Protein AF-A0A4U8UGN8-F1 (afdb_monomer)

Nearest PDB structures (foldseek):
  8qzv-assembly1_A  TM=4.961E-01  e=5.888E-02  Trichomonas vaginalis
  5hy6-assembly1_A  TM=5.158E-01  e=4.643E-01  Spodoptera frugiperda
  1oie-assembly1_A  TM=7.638E-01  e=8.726E-01  Escherichia coli
  8e1i-assembly2_B  TM=2.018E-01  e=2.063E+00  Schizosaccharomyces pombe/Puccinia graminis mixed DNA library

InterPro domains:
  IPR025833 GDYXXLXY protein [PF14345] (26-137)

Radius of gyration: 17.47 Å; Cα contacts (8 Å, |Δi|>4): 266; chains: 1; bounding box: 47×36×49 Å

Organism: NCBI:txid135569

Foldseek 3Di:
DDDDDDDDDDDDDDDDDPFKDKAKEKFQDFDPVCPPPDQWTFTDLQAFDDPPDDPVLLQQWKWFWWDDDDVRYIHGDDIGSDDDPPTQTATDRADPPDHTHGDPPQARIDGHGNVVNVVVNVLSVPSQKIKIWMWMAGPNHIHTDDIDIDHDD

pLDDT: mean 72.24, std 20.12, range [19.66, 90.56]

Mean predicted aligned error: 10.88 Å

Sequence (153 aa):
MCVAVCLNWYDVCLGLCPNSLWCSFYTKGYDPRDLLTGDFVRLDYRVKSPQNFRLGDFQKGVFVCLKEVESDLFIFEEVLPKLPKNRLCIKTKPPLYYRDFIPLVEIERYFAPPKEAQTIQDLLANPNNQAIVTLKIFQEKARIVDLKVMKYK

Structure (mmCIF, N/CA/C/O backbone):
data_AF-A0A4U8UGN8-F1
#
_entry.id   AF-A0A4U8UGN8-F1
#
loop_
_atom_site.group_PDB
_atom_site.id
_atom_site.type_symbol
_atom_site.label_atom_id
_atom_site.label_alt_id
_atom_site.label_comp_id
_atom_site.label_asym_id
_atom_site.label_entity_id
_atom_site.label_seq_id
_atom_site.pdbx_PDB_ins_code
_atom_site.Cartn_x
_atom_site.Cartn_y
_atom_site.Cartn_z
_atom_site.occupancy
_atom_site.B_iso_or_equiv
_atom_site.auth_seq_id
_atom_site.auth_comp_id
_atom_site.auth_asym_id
_atom_site.auth_atom_id
_atom_site.pdbx_PDB_model_num
ATOM 1 N N . MET A 1 1 ? -26.334 -2.020 -28.825 1.00 26.27 1 MET A N 1
ATOM 2 C CA . MET A 1 1 ? -26.734 -3.429 -29.016 1.00 26.27 1 MET A CA 1
ATOM 3 C C . MET A 1 1 ? -25.466 -4.254 -28.837 1.00 26.27 1 MET A C 1
ATOM 5 O O . MET A 1 1 ? -24.627 -4.246 -29.725 1.00 26.27 1 MET A O 1
ATOM 9 N N . CYS A 1 2 ? -25.233 -4.797 -27.640 1.00 21.95 2 CYS A N 1
ATOM 10 C CA . CYS A 1 2 ? -24.035 -5.591 -27.352 1.00 21.95 2 CYS A CA 1
ATOM 11 C C . CYS A 1 2 ? -24.345 -7.059 -27.626 1.00 21.95 2 CYS A C 1
ATOM 13 O O . CYS A 1 2 ? -25.263 -7.612 -27.027 1.00 21.95 2 CYS A O 1
ATOM 15 N N . VAL A 1 3 ? -23.578 -7.662 -28.528 1.00 19.66 3 VAL A N 1
ATOM 16 C CA . VAL A 1 3 ? -23.547 -9.107 -28.741 1.00 19.66 3 VAL A CA 1
ATOM 17 C C . VAL A 1 3 ? -22.303 -9.611 -28.018 1.00 19.66 3 VAL A C 1
ATOM 19 O O . VAL A 1 3 ? -21.189 -9.229 -28.370 1.00 19.66 3 VAL A O 1
ATOM 22 N N . ALA A 1 4 ? -22.504 -10.406 -26.970 1.00 23.05 4 ALA A N 1
ATOM 23 C CA . ALA A 1 4 ? -21.440 -11.110 -26.272 1.00 23.05 4 ALA A CA 1
ATOM 24 C C . ALA A 1 4 ? -21.263 -12.489 -26.917 1.00 23.05 4 ALA A C 1
ATOM 26 O O . ALA A 1 4 ? -22.220 -13.255 -27.021 1.00 23.05 4 ALA A O 1
ATOM 27 N N . VAL A 1 5 ? -20.041 -12.798 -27.344 1.00 20.86 5 VAL A N 1
ATOM 28 C CA . VAL A 1 5 ? -19.605 -14.165 -27.640 1.00 20.86 5 VAL A CA 1
ATOM 29 C C . VAL A 1 5 ? -18.587 -14.520 -26.565 1.00 20.86 5 VAL A C 1
ATOM 31 O O . VAL A 1 5 ? -17.475 -13.995 -26.561 1.00 20.86 5 VAL A O 1
ATOM 34 N N . CYS A 1 6 ? -19.003 -15.363 -25.622 1.00 24.84 6 CYS A N 1
ATOM 35 C CA . CYS A 1 6 ? -18.143 -15.913 -24.582 1.00 24.84 6 CYS A CA 1
ATOM 36 C C . CYS A 1 6 ? -17.408 -17.142 -25.120 1.00 24.84 6 CYS A C 1
ATOM 38 O O . CYS A 1 6 ? -18.045 -18.084 -25.591 1.00 24.84 6 CYS A O 1
ATOM 40 N N . LEU A 1 7 ? -16.081 -17.161 -24.987 1.00 23.47 7 LEU A N 1
ATOM 41 C CA . LEU A 1 7 ? -15.272 -18.374 -25.074 1.00 23.47 7 LEU A CA 1
ATOM 42 C C . LEU A 1 7 ? -14.266 -18.386 -23.912 1.00 23.47 7 LEU A C 1
ATOM 44 O O . LEU A 1 7 ? -13.250 -17.705 -23.941 1.00 23.47 7 LEU A O 1
ATOM 48 N N . ASN A 1 8 ? -14.611 -19.221 -22.930 1.00 24.30 8 ASN A N 1
ATOM 49 C CA . ASN A 1 8 ? -13.808 -19.837 -21.872 1.00 24.30 8 ASN A CA 1
ATOM 50 C C . ASN A 1 8 ? -13.249 -19.016 -20.689 1.00 24.30 8 ASN A C 1
ATOM 52 O O . ASN A 1 8 ? -12.271 -18.285 -20.793 1.00 24.30 8 ASN A O 1
ATOM 56 N N . TRP A 1 9 ? -13.828 -19.387 -19.532 1.00 28.31 9 TRP A N 1
ATOM 57 C CA . TRP A 1 9 ? -13.228 -19.626 -18.209 1.00 28.31 9 TRP A CA 1
ATOM 58 C C . TRP A 1 9 ? -12.748 -18.407 -17.414 1.00 28.31 9 TRP A C 1
ATOM 60 O O . TRP A 1 9 ? -11.556 -18.162 -17.281 1.00 28.31 9 TRP A O 1
ATOM 70 N N . TYR A 1 10 ? -13.701 -17.672 -16.834 1.00 26.06 10 TYR A N 1
ATOM 71 C CA . TYR A 1 10 ? -14.077 -17.733 -15.407 1.00 26.06 10 TYR A CA 1
ATOM 72 C C . TYR A 1 10 ? -15.085 -16.598 -15.150 1.00 26.06 10 TYR A C 1
ATOM 74 O O . TYR A 1 10 ? -14.710 -15.452 -14.922 1.00 26.06 10 TYR A O 1
ATOM 82 N N . ASP A 1 11 ? -16.377 -16.919 -15.229 1.00 27.61 11 ASP A N 1
ATOM 83 C CA . ASP A 1 11 ? -17.462 -16.014 -14.842 1.00 27.61 11 ASP A CA 1
ATOM 84 C C . ASP A 1 11 ? -17.754 -16.171 -13.343 1.00 27.61 11 ASP A C 1
ATOM 86 O O . ASP A 1 11 ? -18.362 -17.155 -12.923 1.00 27.61 11 ASP A O 1
ATOM 90 N N . VAL A 1 12 ? -17.389 -15.162 -12.550 1.00 27.17 12 VAL A N 1
ATOM 91 C CA . VAL A 1 12 ? -18.261 -14.654 -11.483 1.00 27.17 12 VAL A CA 1
ATOM 92 C C . VAL A 1 12 ? -18.340 -13.142 -11.661 1.00 27.17 12 VAL A C 1
ATOM 94 O O . VAL A 1 12 ? -17.376 -12.402 -11.483 1.00 27.17 12 VAL A O 1
ATOM 97 N N . CYS A 1 13 ? -19.518 -12.703 -12.086 1.00 28.36 13 CYS A N 1
ATOM 98 C CA . CYS A 1 13 ? -19.874 -11.321 -12.345 1.00 28.36 13 CYS A CA 1
ATOM 99 C C . CYS A 1 13 ? -19.937 -10.484 -11.058 1.00 28.36 13 CYS A C 1
ATOM 101 O O . CYS A 1 13 ? -20.760 -10.763 -10.192 1.00 28.36 13 CYS A O 1
ATOM 103 N N . LEU A 1 14 ? -19.234 -9.351 -11.033 1.00 27.02 14 LEU A N 1
ATOM 104 C CA . LEU A 1 14 ? -19.784 -8.083 -10.541 1.00 27.02 14 LEU A CA 1
ATOM 105 C C . LEU A 1 14 ? -19.388 -6.999 -11.547 1.00 27.02 14 LEU A C 1
ATOM 107 O O . LEU A 1 14 ? -18.232 -6.597 -11.648 1.00 27.02 14 LEU A O 1
ATOM 111 N N . GLY A 1 15 ? -20.355 -6.586 -12.366 1.00 30.66 15 GLY A N 1
ATOM 112 C CA . GLY A 1 15 ? -20.138 -5.652 -13.463 1.00 30.66 15 GLY A CA 1
ATOM 113 C C . GLY A 1 15 ? -19.659 -4.287 -12.982 1.00 30.66 15 GLY A C 1
ATOM 114 O O . GLY A 1 15 ? -20.460 -3.501 -12.500 1.00 30.66 15 GLY A O 1
ATOM 115 N N . LEU A 1 16 ? -18.378 -3.981 -13.183 1.00 30.09 16 LEU A N 1
ATOM 116 C CA . LEU A 1 16 ? -17.802 -2.640 -13.099 1.00 30.09 16 LEU A CA 1
ATOM 117 C C . LEU A 1 16 ? -16.563 -2.608 -14.002 1.00 30.09 16 LEU A C 1
ATOM 119 O O . LEU A 1 16 ? -15.575 -3.244 -13.680 1.00 30.09 16 LEU A O 1
ATOM 123 N N . CYS A 1 17 ? -16.649 -1.887 -15.125 1.00 27.80 17 CYS A N 1
ATOM 124 C CA . CYS A 1 17 ? -15.569 -1.459 -16.031 1.00 27.80 17 CYS A CA 1
ATOM 125 C C . CYS A 1 17 ? -14.349 -2.411 -16.192 1.00 27.80 17 CYS A C 1
ATOM 127 O O . CYS A 1 17 ? -13.541 -2.500 -15.269 1.00 27.80 17 CYS A O 1
ATOM 129 N N . PRO A 1 18 ? -14.080 -2.973 -17.392 1.00 35.53 18 PRO A N 1
ATOM 130 C CA . PRO A 1 18 ? -13.092 -4.049 -17.630 1.00 35.53 18 PRO A CA 1
ATOM 131 C C . PRO A 1 18 ? -11.608 -3.722 -17.347 1.00 35.53 18 PRO A C 1
ATOM 133 O O . PRO A 1 18 ? -10.734 -4.515 -17.668 1.00 35.53 18 PRO A O 1
ATOM 136 N N . ASN A 1 19 ? -11.303 -2.575 -16.740 1.00 45.25 19 ASN A N 1
ATOM 137 C CA . ASN A 1 19 ? -9.947 -2.093 -16.491 1.00 45.25 19 ASN A CA 1
ATOM 138 C C . ASN A 1 19 ? -9.681 -1.718 -15.020 1.00 45.25 19 ASN A C 1
ATOM 140 O O . ASN A 1 19 ? -8.601 -1.203 -14.732 1.00 45.25 19 ASN A O 1
ATOM 144 N N . SER A 1 20 ? -10.639 -1.902 -14.098 1.00 45.28 20 SER A N 1
ATOM 145 C CA . SER A 1 20 ? -10.428 -1.623 -12.669 1.00 45.28 20 SER A CA 1
ATOM 146 C C . SER A 1 20 ? -10.605 -2.865 -11.807 1.00 45.28 20 SER A C 1
ATOM 148 O O . SER A 1 20 ? -11.713 -3.389 -11.736 1.00 45.28 20 SER A O 1
ATOM 150 N N . LEU A 1 21 ? -9.536 -3.279 -11.125 1.00 63.72 21 LEU A N 1
ATOM 151 C CA . LEU A 1 21 ? -9.547 -4.412 -10.199 1.00 63.72 21 LEU A CA 1
ATOM 152 C C . LEU A 1 21 ? -9.556 -3.917 -8.750 1.00 63.72 21 LEU A C 1
ATOM 154 O O . LEU A 1 21 ? -8.937 -2.894 -8.436 1.00 63.72 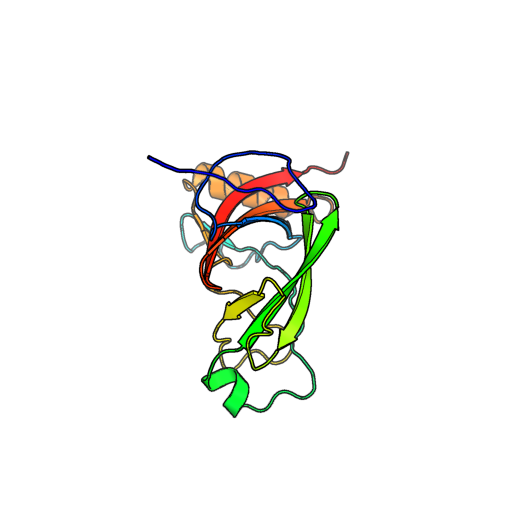21 LEU A O 1
ATOM 158 N N . TRP A 1 22 ? -10.275 -4.631 -7.888 1.00 68.81 22 TRP A N 1
ATOM 159 C CA . TRP A 1 22 ? -10.303 -4.399 -6.447 1.00 68.81 22 TRP A CA 1
ATOM 160 C C . TRP A 1 22 ? -9.371 -5.418 -5.797 1.00 68.81 22 TRP A C 1
ATOM 162 O O . TRP A 1 22 ? -9.469 -6.603 -6.088 1.00 68.81 22 TRP A O 1
ATOM 172 N N . CYS A 1 23 ? -8.439 -4.961 -4.968 1.00 69.50 23 CYS A N 1
ATOM 173 C CA . CYS A 1 23 ? -7.415 -5.813 -4.372 1.00 69.50 23 CYS A CA 1
ATOM 174 C C . CYS A 1 23 ? -7.293 -5.506 -2.881 1.00 69.50 23 CYS A C 1
ATOM 176 O O . CYS A 1 23 ? -7.075 -4.350 -2.516 1.00 69.50 23 CYS A O 1
ATOM 178 N N . SER A 1 24 ? -7.388 -6.516 -2.023 1.00 69.38 24 SER A N 1
ATOM 179 C CA . SER A 1 24 ? -7.203 -6.386 -0.578 1.00 69.38 24 SER A CA 1
ATOM 180 C C . SER A 1 24 ? -5.776 -6.746 -0.151 1.00 69.38 24 SER A C 1
ATOM 182 O O . SER A 1 24 ? -5.187 -7.692 -0.668 1.00 69.38 24 SER A O 1
ATOM 184 N N . PHE A 1 25 ? -5.215 -6.006 0.808 1.00 60.88 25 PHE A N 1
ATOM 185 C CA . PHE A 1 25 ? -3.834 -6.154 1.283 1.00 60.88 25 PHE A CA 1
ATOM 186 C C . PHE A 1 25 ? -3.740 -6.103 2.799 1.00 60.88 25 PHE A C 1
ATOM 188 O O . PHE A 1 25 ? -4.383 -5.263 3.424 1.00 60.88 25 PHE A O 1
ATOM 195 N N . TYR A 1 26 ? -2.848 -6.904 3.383 1.00 64.75 26 TYR A N 1
ATOM 196 C CA . TYR A 1 26 ? -2.470 -6.737 4.784 1.00 64.75 26 TYR A CA 1
ATOM 197 C C . TYR A 1 26 ? -1.419 -5.638 4.953 1.00 64.75 26 TYR A C 1
ATOM 199 O O . TYR A 1 26 ? -0.360 -5.672 4.326 1.00 64.75 26 TYR A O 1
ATOM 207 N N . THR A 1 27 ? -1.669 -4.713 5.876 1.00 57.16 27 THR A N 1
ATOM 208 C CA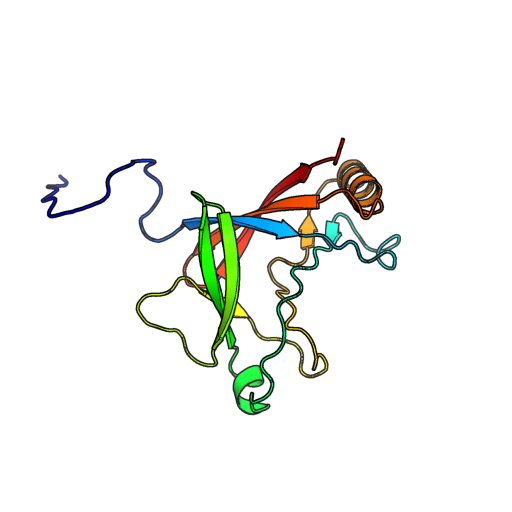 . THR A 1 27 ? -0.659 -3.790 6.405 1.00 57.16 27 THR A CA 1
ATOM 209 C C . THR A 1 27 ? -0.555 -3.938 7.922 1.00 57.16 27 THR A C 1
ATOM 211 O O . THR A 1 27 ? -1.543 -4.182 8.619 1.00 57.16 27 THR A O 1
ATOM 214 N N . LYS A 1 28 ? 0.681 -3.860 8.423 1.00 49.28 28 LYS A N 1
ATOM 215 C CA . LYS A 1 28 ? 1.040 -4.092 9.834 1.00 49.28 28 LYS A CA 1
ATOM 216 C C . LYS A 1 28 ? 1.661 -2.864 10.503 1.00 49.28 28 LYS A C 1
ATOM 218 O O . LYS A 1 28 ? 2.199 -2.992 11.597 1.00 49.28 28 LYS A O 1
ATOM 223 N N . GLY A 1 29 ? 1.710 -1.721 9.821 1.00 51.84 29 GLY A N 1
ATOM 224 C CA . GLY A 1 29 ? 2.561 -0.611 10.235 1.00 51.84 29 GLY A CA 1
ATOM 225 C C . GLY A 1 29 ? 1.832 0.718 10.319 1.00 51.84 29 GLY A C 1
ATOM 226 O O . GLY A 1 29 ? 1.157 1.122 9.376 1.00 51.84 29 GLY A O 1
ATOM 227 N N . TYR A 1 30 ? 2.056 1.372 11.453 1.00 55.66 30 TYR A N 1
ATOM 228 C CA . TYR A 1 30 ? 1.759 2.760 11.781 1.00 55.66 30 TYR A CA 1
ATOM 229 C C . TYR A 1 30 ? 3.106 3.460 12.068 1.00 55.66 30 TYR A C 1
ATOM 231 O O . TYR A 1 30 ? 3.935 2.886 12.778 1.00 55.66 30 TYR A O 1
ATOM 239 N N . ASP A 1 31 ? 3.361 4.654 11.506 1.00 52.53 31 ASP A N 1
ATOM 240 C CA . ASP A 1 31 ? 4.524 5.490 11.879 1.00 52.53 31 ASP A CA 1
ATOM 241 C C . ASP A 1 31 ? 4.098 6.484 12.981 1.00 52.53 31 ASP A C 1
ATOM 243 O O . ASP A 1 31 ? 3.354 7.424 12.693 1.00 52.53 31 ASP A O 1
ATOM 247 N N . PRO A 1 32 ? 4.558 6.323 14.238 1.00 48.59 32 PRO A N 1
ATOM 248 C CA . PRO A 1 32 ? 4.130 7.140 15.378 1.00 48.59 32 PRO A CA 1
ATOM 249 C C . PRO A 1 32 ? 4.604 8.599 15.335 1.00 48.59 32 PRO A C 1
ATOM 251 O O . PRO A 1 32 ? 4.227 9.388 16.199 1.00 48.59 32 PRO A O 1
ATOM 254 N N . ARG A 1 33 ? 5.436 8.983 14.358 1.00 51.34 33 ARG A N 1
ATOM 255 C CA . ARG A 1 33 ? 5.934 10.362 14.212 1.00 51.34 33 ARG A CA 1
ATOM 256 C C . ARG A 1 33 ? 4.937 11.310 13.537 1.00 51.34 33 ARG A C 1
ATOM 258 O O . ARG A 1 33 ? 5.207 12.505 13.498 1.00 51.34 33 ARG A O 1
ATOM 265 N N . ASP A 1 34 ? 3.807 10.803 13.041 1.00 51.84 34 ASP A N 1
ATOM 266 C CA . ASP A 1 34 ? 2.796 11.581 12.301 1.00 51.84 34 ASP A CA 1
ATOM 267 C C . ASP A 1 34 ? 1.674 12.177 13.183 1.00 51.84 34 ASP A C 1
ATOM 269 O O . ASP A 1 34 ? 0.743 12.788 12.663 1.00 51.84 34 ASP A O 1
ATOM 273 N N . LEU A 1 35 ? 1.772 12.075 14.520 1.00 48.19 35 LEU A N 1
ATOM 274 C CA . LEU A 1 35 ? 0.772 12.575 15.491 1.00 48.19 35 LEU A CA 1
ATOM 275 C C . LEU A 1 35 ? 0.440 14.080 15.377 1.00 48.19 35 LEU A C 1
ATOM 277 O O . LEU A 1 35 ? -0.507 14.547 16.004 1.00 48.19 35 LEU A O 1
ATOM 281 N N . LEU A 1 36 ? 1.215 14.856 14.613 1.00 50.66 36 LEU A N 1
ATOM 282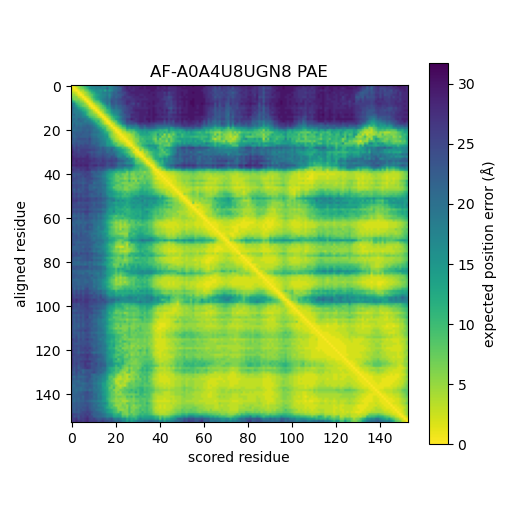 C CA . LEU A 1 36 ? 1.056 16.308 14.469 1.00 50.66 36 LEU A CA 1
ATOM 283 C C . LEU A 1 36 ? 0.691 16.753 13.042 1.00 50.66 36 LEU A C 1
ATOM 285 O O . LEU A 1 36 ? 0.562 17.954 12.805 1.00 50.66 36 LEU A O 1
ATOM 289 N N . THR A 1 37 ? 0.519 15.830 12.089 1.00 50.91 37 THR A N 1
ATOM 290 C CA . THR A 1 37 ? 0.434 16.176 10.662 1.00 50.91 37 THR A CA 1
ATOM 291 C C . THR A 1 37 ? -0.657 15.415 9.905 1.00 50.91 37 THR A C 1
ATOM 293 O O . THR A 1 37 ? -0.372 14.657 8.990 1.00 50.91 37 THR A O 1
ATOM 296 N N . GLY A 1 38 ? -1.926 15.730 10.189 1.00 57.84 38 GLY A N 1
ATOM 297 C CA . GLY A 1 38 ? -3.004 15.678 9.187 1.00 57.84 38 GLY A CA 1
ATOM 298 C C . GLY A 1 38 ? -4.115 14.637 9.371 1.00 57.84 38 GLY A C 1
ATOM 299 O O . GLY A 1 38 ? -4.046 13.739 10.201 1.00 57.84 38 GLY A O 1
ATOM 300 N N . ASP A 1 39 ? -5.154 14.777 8.543 1.00 73.12 39 ASP A N 1
ATOM 301 C CA . ASP A 1 39 ? -6.370 13.947 8.512 1.00 73.12 39 ASP A CA 1
ATOM 302 C C . ASP A 1 39 ? -6.141 12.611 7.767 1.00 73.12 39 ASP A C 1
ATOM 304 O O . ASP A 1 39 ? -6.875 12.253 6.837 1.00 73.12 39 ASP A O 1
ATOM 308 N N . PHE A 1 40 ? -5.057 11.894 8.092 1.00 78.19 40 PHE A N 1
ATOM 309 C CA . PHE A 1 40 ? -4.732 10.626 7.438 1.00 78.19 40 PHE A CA 1
ATOM 310 C C . PHE A 1 40 ? -4.000 9.616 8.330 1.00 78.19 40 PHE A C 1
ATOM 312 O O . PHE A 1 40 ? -3.330 9.943 9.305 1.00 78.19 40 PHE A O 1
ATOM 319 N N . VAL A 1 41 ? -4.101 8.347 7.941 1.00 80.56 41 VAL A N 1
ATOM 320 C CA . VAL A 1 41 ? -3.352 7.222 8.504 1.00 80.56 41 VAL A CA 1
ATOM 321 C C . VAL A 1 41 ? -2.268 6.824 7.513 1.00 80.56 41 VAL A C 1
ATOM 323 O O . VAL A 1 41 ? -2.566 6.540 6.348 1.00 80.56 41 VAL A O 1
ATOM 326 N N . ARG A 1 42 ? -1.010 6.811 7.962 1.00 81.69 42 ARG A N 1
ATOM 327 C CA . ARG A 1 42 ? 0.110 6.356 7.139 1.00 81.69 42 ARG A CA 1
ATOM 328 C C . ARG A 1 42 ? 0.245 4.836 7.200 1.00 81.69 42 ARG A C 1
ATOM 330 O O . ARG A 1 42 ? 0.371 4.278 8.285 1.00 81.69 42 ARG A O 1
ATOM 337 N N . LEU A 1 43 ? 0.240 4.188 6.040 1.00 82.88 43 LEU A N 1
ATOM 338 C CA . LEU A 1 43 ? 0.279 2.737 5.877 1.00 82.88 43 LEU A CA 1
ATOM 339 C C . LEU A 1 43 ? 1.649 2.287 5.373 1.00 82.88 43 L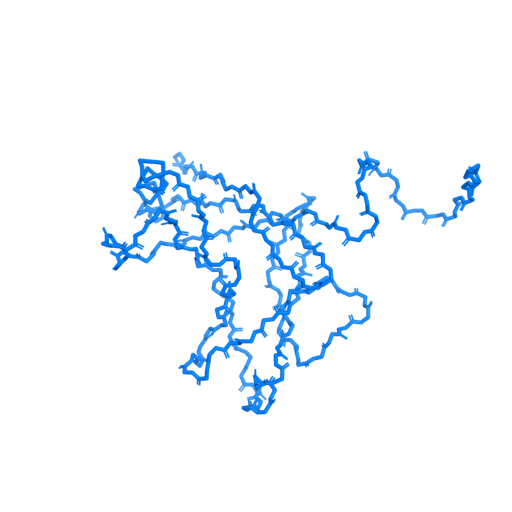EU A C 1
ATOM 341 O O . LEU A 1 43 ? 2.182 2.841 4.409 1.00 82.88 43 LEU A O 1
ATOM 345 N N . ASP A 1 44 ? 2.191 1.244 5.998 1.00 78.94 44 ASP A N 1
ATOM 346 C CA . ASP A 1 44 ? 3.436 0.604 5.575 1.00 78.94 44 ASP A CA 1
ATOM 347 C C . ASP A 1 44 ? 3.162 -0.776 4.959 1.00 78.94 44 ASP A C 1
ATOM 349 O O . ASP A 1 44 ? 2.671 -1.700 5.616 1.00 78.94 44 ASP A O 1
ATOM 353 N N . TYR A 1 45 ? 3.499 -0.916 3.678 1.00 80.38 45 TYR A N 1
ATOM 354 C CA . TYR A 1 45 ? 3.343 -2.151 2.905 1.00 80.38 45 TYR A CA 1
ATOM 355 C C . TYR A 1 45 ? 4.619 -3.003 2.856 1.00 80.38 45 TYR A C 1
ATOM 357 O O . TYR A 1 45 ? 4.594 -4.103 2.306 1.00 80.38 45 TYR A O 1
ATOM 365 N N . ARG A 1 46 ? 5.741 -2.514 3.409 1.00 77.88 46 ARG A N 1
ATOM 366 C CA . ARG A 1 46 ? 7.036 -3.217 3.494 1.00 77.88 46 ARG A CA 1
ATOM 367 C C . ARG A 1 46 ? 7.542 -3.810 2.174 1.00 77.88 46 ARG A C 1
ATOM 369 O O . ARG A 1 46 ? 8.190 -4.859 2.163 1.00 77.88 46 ARG A O 1
ATOM 376 N N . VAL A 1 47 ? 7.278 -3.133 1.055 1.00 84.94 47 VAL A N 1
ATOM 377 C CA . VAL A 1 47 ? 7.777 -3.553 -0.261 1.00 84.94 47 VAL A CA 1
ATOM 378 C C . VAL A 1 47 ? 9.294 -3.426 -0.278 1.00 84.94 47 VAL A C 1
ATOM 380 O O . VAL A 1 47 ? 9.835 -2.322 -0.193 1.00 84.94 47 VAL A O 1
ATOM 383 N N . LYS A 1 48 ? 9.986 -4.561 -0.381 1.00 83.62 48 LYS A N 1
ATOM 384 C CA . LYS A 1 48 ? 11.450 -4.600 -0.384 1.00 83.62 48 LYS A CA 1
ATOM 385 C C . LYS A 1 48 ? 12.005 -4.023 -1.677 1.00 83.62 48 LYS A C 1
ATOM 387 O O . LYS A 1 48 ? 11.516 -4.317 -2.767 1.00 83.62 48 LYS A O 1
ATOM 392 N N . SER A 1 49 ? 13.066 -3.239 -1.541 1.00 78.88 49 SER A N 1
ATOM 393 C CA . SER A 1 49 ? 13.827 -2.778 -2.692 1.00 78.88 49 SER A CA 1
ATOM 394 C C . SER A 1 49 ? 14.604 -3.946 -3.324 1.00 78.88 49 SER A C 1
ATOM 396 O O . SER A 1 49 ? 15.233 -4.730 -2.606 1.00 78.88 49 SER A O 1
ATOM 398 N N . PRO A 1 50 ? 14.579 -4.097 -4.655 1.00 78.38 50 PRO A N 1
ATOM 399 C CA . PRO A 1 50 ? 15.375 -5.099 -5.352 1.00 78.38 50 PRO A CA 1
ATOM 400 C C . PRO A 1 50 ? 16.874 -4.753 -5.297 1.00 78.38 50 PRO A C 1
ATOM 402 O O . PRO A 1 50 ? 17.285 -3.647 -5.639 1.00 78.38 50 PRO A O 1
ATOM 405 N N . GLN A 1 51 ? 17.710 -5.731 -4.931 1.00 71.38 51 GLN A N 1
ATOM 406 C CA . GLN A 1 51 ? 19.150 -5.534 -4.678 1.00 71.38 51 GLN A CA 1
ATOM 407 C C . GLN A 1 51 ? 19.954 -5.031 -5.895 1.00 71.38 51 GLN A C 1
ATOM 409 O O . GLN A 1 51 ? 20.982 -4.385 -5.723 1.00 71.38 51 GLN A O 1
ATOM 414 N N . ASN A 1 52 ? 19.489 -5.302 -7.120 1.00 72.94 52 ASN A N 1
ATOM 415 C CA . ASN A 1 52 ? 20.252 -5.075 -8.357 1.00 72.94 52 ASN A 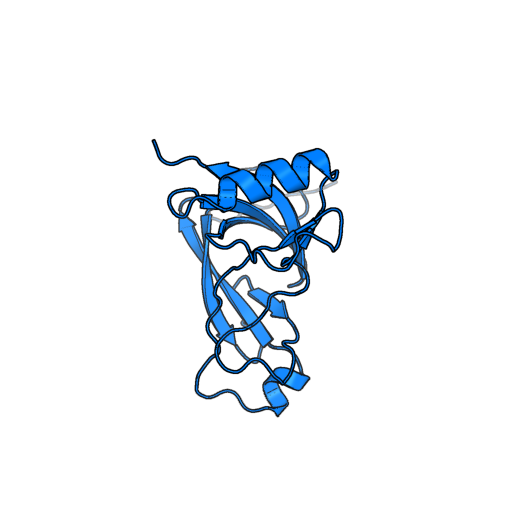CA 1
ATOM 416 C C . ASN A 1 52 ? 19.747 -3.897 -9.213 1.00 72.94 52 ASN A C 1
ATOM 418 O O . ASN A 1 52 ? 20.134 -3.779 -10.378 1.00 72.94 52 ASN A O 1
ATOM 422 N N . PHE A 1 53 ? 18.859 -3.045 -8.696 1.00 71.94 53 PHE A N 1
ATOM 423 C CA . PHE A 1 53 ? 18.304 -1.945 -9.492 1.00 71.94 53 PHE A CA 1
ATOM 424 C C . PHE A 1 53 ? 19.294 -0.801 -9.681 1.00 71.94 53 PHE A C 1
ATOM 426 O O . PHE A 1 53 ? 19.948 -0.348 -8.740 1.00 71.94 53 PHE A O 1
ATOM 433 N N . ARG A 1 54 ? 19.374 -0.282 -10.911 1.00 73.81 54 ARG A N 1
ATOM 434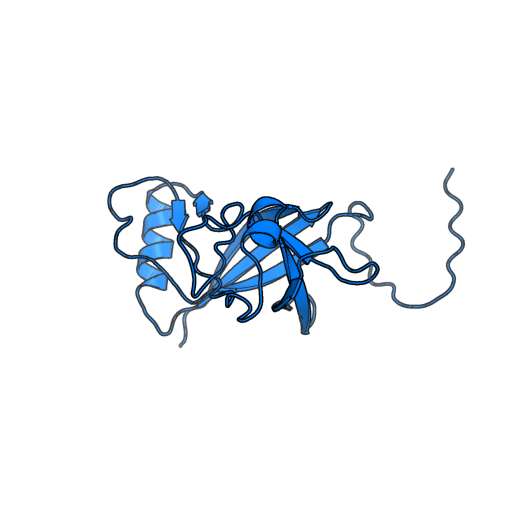 C CA . ARG A 1 54 ? 20.183 0.902 -11.203 1.00 73.81 54 ARG A CA 1
ATOM 435 C C . ARG A 1 54 ? 19.395 2.153 -10.823 1.00 73.81 54 ARG A C 1
ATOM 437 O O . ARG A 1 54 ? 18.182 2.222 -10.994 1.00 73.81 54 ARG A O 1
ATOM 444 N N . LEU A 1 55 ? 20.102 3.206 -10.416 1.00 74.06 55 LEU A N 1
ATOM 445 C CA . LEU A 1 55 ? 19.522 4.537 -10.173 1.00 74.06 55 LEU A CA 1
ATOM 446 C C . LEU A 1 55 ? 18.659 5.044 -11.344 1.00 74.06 55 LEU A C 1
ATOM 448 O O . LEU A 1 55 ? 17.612 5.651 -11.131 1.00 74.06 55 LEU A O 1
ATOM 452 N N . GLY A 1 56 ? 19.067 4.751 -12.583 1.00 74.75 56 GLY A N 1
ATOM 453 C CA . GLY A 1 56 ? 18.309 5.115 -13.782 1.00 74.75 56 GLY A CA 1
ATOM 454 C C . GLY A 1 56 ? 16.954 4.408 -13.915 1.00 74.75 56 GLY A C 1
ATOM 455 O O . GLY A 1 56 ? 16.053 4.960 -14.544 1.00 74.75 56 GLY A O 1
ATOM 456 N N . ASP A 1 57 ? 16.781 3.230 -13.310 1.00 76.62 57 ASP A N 1
ATOM 457 C CA . ASP A 1 57 ? 15.504 2.507 -13.309 1.00 76.62 57 ASP A CA 1
ATOM 458 C C . ASP A 1 57 ? 14.513 3.190 -12.356 1.00 76.62 57 ASP A C 1
ATOM 460 O O . ASP A 1 57 ? 13.372 3.463 -12.728 1.00 76.62 57 ASP A O 1
ATOM 464 N N . PHE A 1 58 ? 14.976 3.607 -11.173 1.00 75.88 58 PHE A N 1
ATOM 465 C CA . PHE A 1 58 ? 14.163 4.372 -10.222 1.00 75.88 58 PHE A CA 1
ATOM 466 C C . PHE A 1 58 ? 13.706 5.728 -10.775 1.00 75.88 58 PHE A C 1
ATOM 468 O O . PHE A 1 58 ? 12.568 6.139 -10.551 1.00 75.88 58 PHE A O 1
ATOM 475 N N . GLN A 1 59 ? 14.549 6.409 -11.557 1.00 77.50 59 GLN A N 1
ATOM 476 C CA . GLN A 1 59 ? 14.189 7.688 -12.183 1.00 77.50 59 GLN A CA 1
ATOM 477 C C . GLN A 1 59 ? 13.051 7.563 -13.208 1.00 77.50 59 GLN A C 1
ATOM 479 O O . GLN A 1 59 ? 12.244 8.491 -13.339 1.00 77.50 59 GLN A O 1
ATOM 484 N N . LYS A 1 60 ? 12.977 6.425 -13.911 1.00 82.25 60 LYS A N 1
ATOM 485 C CA . LYS A 1 60 ? 11.932 6.114 -14.903 1.00 82.25 60 LYS A CA 1
ATOM 486 C C . LYS A 1 60 ? 10.627 5.627 -14.264 1.00 82.25 60 LYS A C 1
ATOM 488 O O . LYS A 1 60 ? 9.576 5.687 -14.904 1.00 82.25 60 LYS A O 1
ATOM 493 N N . GLY A 1 61 ? 10.693 5.216 -13.002 1.00 84.12 61 GLY A N 1
ATOM 494 C CA . GLY A 1 61 ? 9.606 4.567 -12.287 1.00 84.12 61 GLY A CA 1
ATOM 495 C C . GLY A 1 61 ? 9.682 3.051 -12.426 1.00 84.12 61 GLY A C 1
ATOM 496 O O . GLY A 1 61 ? 10.114 2.516 -13.445 1.00 84.12 61 GLY A O 1
ATOM 497 N N . VAL A 1 62 ? 9.254 2.374 -11.371 1.00 88.44 62 VAL A N 1
ATOM 498 C CA . VAL A 1 62 ? 9.275 0.921 -11.227 1.00 88.44 62 VAL A CA 1
ATOM 499 C C . VAL A 1 62 ? 7.848 0.403 -11.084 1.00 88.44 62 VAL A C 1
ATOM 501 O O . VAL A 1 62 ? 6.932 1.154 -10.745 1.00 88.44 62 VAL A O 1
ATOM 504 N N . PHE A 1 63 ? 7.660 -0.880 -11.346 1.00 90.38 63 PHE A N 1
ATOM 505 C CA . PHE A 1 63 ? 6.381 -1.568 -11.278 1.00 90.38 63 PHE A CA 1
ATOM 506 C C . PHE A 1 63 ? 6.435 -2.581 -10.145 1.00 90.38 63 PHE A C 1
ATOM 508 O O . PHE A 1 63 ? 7.259 -3.488 -10.176 1.00 90.38 63 PHE A O 1
ATOM 515 N N . VAL A 1 64 ? 5.575 -2.421 -9.146 1.00 90.56 64 VAL A N 1
ATOM 516 C CA . VAL A 1 64 ? 5.420 -3.375 -8.048 1.00 90.56 64 VAL A CA 1
ATOM 517 C C . VAL A 1 64 ? 4.290 -4.321 -8.410 1.00 90.56 64 VAL A C 1
ATOM 519 O O . VAL A 1 64 ? 3.134 -3.909 -8.475 1.00 90.56 64 VAL A O 1
ATOM 522 N N . CYS A 1 65 ? 4.628 -5.567 -8.704 1.00 90.19 65 CYS A N 1
ATOM 523 C CA . CYS A 1 65 ? 3.676 -6.559 -9.168 1.00 90.19 65 CYS A CA 1
ATOM 524 C C . CYS A 1 65 ? 3.009 -7.297 -8.015 1.00 90.19 65 CYS A C 1
ATOM 526 O O . CYS A 1 65 ? 3.572 -7.480 -6.931 1.00 90.19 65 CYS A O 1
ATOM 528 N N . LEU A 1 66 ? 1.770 -7.684 -8.278 1.00 89.06 66 LEU A N 1
ATOM 529 C CA . LEU A 1 66 ? 0.854 -8.253 -7.314 1.00 89.06 66 LEU A CA 1
ATOM 530 C C . LEU A 1 66 ? 0.617 -9.719 -7.629 1.00 89.06 66 LEU A C 1
ATOM 532 O O . LEU A 1 66 ? 0.507 -10.109 -8.793 1.00 89.06 66 LEU A O 1
ATOM 536 N N . LYS A 1 67 ? 0.493 -10.510 -6.571 1.00 88.00 67 LYS A N 1
ATOM 537 C CA . LYS A 1 67 ? 0.123 -11.914 -6.646 1.00 88.00 67 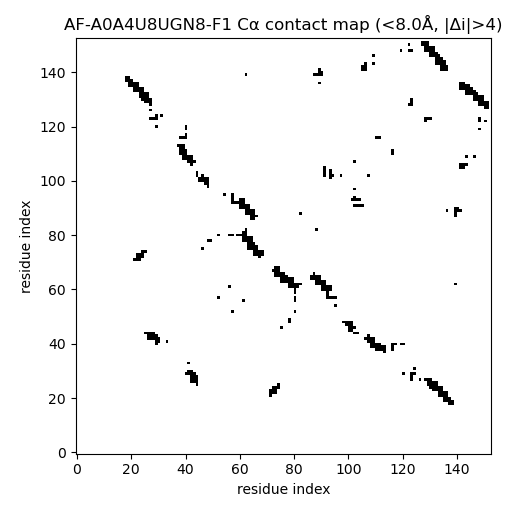LYS A CA 1
ATOM 538 C C . LYS A 1 67 ? -1.101 -12.154 -5.786 1.00 88.00 67 LYS A C 1
ATOM 540 O O . LYS A 1 67 ? -1.085 -11.833 -4.601 1.00 88.00 67 LYS A O 1
ATOM 545 N N . GLU A 1 68 ? -2.134 -12.716 -6.394 1.00 85.69 68 GLU A N 1
ATOM 546 C CA . GLU A 1 68 ? -3.305 -13.202 -5.673 1.00 85.69 68 GLU A CA 1
ATOM 547 C C . GLU A 1 68 ? -2.922 -14.452 -4.872 1.00 85.69 68 GLU A C 1
ATOM 549 O O . GLU A 1 68 ? -2.236 -15.345 -5.380 1.00 85.69 68 GLU A O 1
ATOM 554 N N . VAL A 1 69 ? -3.308 -14.480 -3.600 1.00 85.38 69 VAL A N 1
ATOM 555 C CA . VAL A 1 69 ? -3.020 -15.585 -2.672 1.00 85.38 69 VAL A CA 1
ATOM 556 C C . VAL A 1 69 ? -4.296 -16.326 -2.300 1.00 85.38 69 VAL A C 1
ATOM 558 O O . VAL A 1 69 ? -4.291 -17.547 -2.186 1.00 85.38 69 VAL A O 1
ATOM 561 N N . GLU A 1 70 ? -5.382 -15.585 -2.138 1.00 81.56 70 GLU A N 1
ATOM 562 C CA . GLU A 1 70 ? -6.726 -16.067 -1.842 1.00 81.56 70 GLU A CA 1
ATOM 563 C C . GLU A 1 70 ? -7.703 -15.092 -2.507 1.00 81.56 70 GLU A C 1
ATOM 565 O O . GLU A 1 70 ? -7.289 -13.975 -2.801 1.00 81.56 70 GLU A O 1
ATOM 570 N N . SER A 1 71 ? -8.948 -15.493 -2.780 1.00 79.81 71 SER A N 1
ATOM 571 C CA . SER A 1 71 ? -9.919 -14.675 -3.526 1.00 79.81 71 SER A CA 1
ATOM 572 C C . SER A 1 71 ? -9.918 -13.206 -3.080 1.00 79.81 71 SER A C 1
ATOM 574 O O . SER A 1 71 ? -10.257 -12.902 -1.937 1.00 79.81 71 SER A O 1
ATOM 576 N N . ASP A 1 72 ? -9.504 -12.316 -3.986 1.00 76.19 72 ASP A N 1
ATOM 577 C CA . ASP A 1 72 ? -9.352 -10.862 -3.794 1.00 76.19 72 ASP A CA 1
ATOM 578 C C . ASP A 1 72 ? -8.265 -10.398 -2.795 1.00 76.19 72 ASP A C 1
ATOM 580 O O . ASP A 1 72 ? -8.064 -9.193 -2.607 1.00 76.19 72 ASP A O 1
ATOM 584 N N . LEU A 1 73 ? -7.509 -11.313 -2.188 1.00 81.50 73 LEU A N 1
ATOM 585 C CA . LEU A 1 73 ? -6.371 -11.041 -1.312 1.00 81.50 73 LEU A CA 1
ATOM 586 C C . LEU A 1 73 ? -5.051 -11.121 -2.085 1.00 81.50 73 LEU A C 1
ATOM 588 O O . LEU A 1 73 ? -4.654 -12.169 -2.602 1.00 81.50 73 LEU A O 1
ATOM 592 N N . PHE A 1 74 ? -4.313 -10.016 -2.079 1.00 86.62 74 PHE A N 1
ATOM 593 C CA . PHE A 1 74 ? -3.074 -9.861 -2.826 1.00 86.62 74 PHE A CA 1
ATOM 594 C C . PHE A 1 74 ? -1.876 -9.609 -1.911 1.00 86.62 74 PHE A C 1
ATOM 596 O O . PHE A 1 74 ? -1.968 -9.001 -0.842 1.00 86.62 74 PHE A O 1
ATOM 603 N N . ILE A 1 75 ? -0.707 -10.038 -2.382 1.00 86.00 75 ILE A N 1
ATOM 604 C CA . ILE A 1 75 ? 0.596 -9.695 -1.812 1.00 86.00 75 ILE A CA 1
ATOM 605 C C . ILE A 1 75 ? 1.467 -9.006 -2.860 1.00 86.00 75 ILE A C 1
ATOM 607 O O . ILE A 1 75 ? 1.343 -9.255 -4.061 1.00 86.00 75 ILE A O 1
ATOM 611 N N . PHE A 1 76 ? 2.380 -8.154 -2.397 1.00 88.25 76 PHE A N 1
ATOM 612 C CA . PHE A 1 76 ? 3.438 -7.603 -3.238 1.00 88.25 76 PHE A CA 1
ATOM 613 C C . PHE A 1 76 ? 4.501 -8.681 -3.471 1.00 88.25 76 PHE A C 1
ATOM 615 O O . PHE A 1 76 ? 5.085 -9.188 -2.513 1.00 88.25 76 PHE A O 1
ATOM 622 N N . GLU A 1 77 ? 4.729 -9.049 -4.732 1.00 86.38 77 GLU A N 1
ATOM 623 C CA . GLU A 1 77 ? 5.667 -10.112 -5.110 1.00 86.38 77 GLU A CA 1
ATOM 624 C C . GLU A 1 77 ? 7.023 -9.523 -5.508 1.00 86.38 77 GLU A C 1
ATOM 626 O O . GLU A 1 77 ? 7.999 -9.610 -4.764 1.00 86.38 77 GLU A O 1
ATOM 631 N N . GLU A 1 78 ? 7.080 -8.909 -6.688 1.00 88.44 78 GLU A N 1
ATOM 632 C CA . GLU A 1 78 ? 8.322 -8.466 -7.312 1.00 88.44 78 GLU A CA 1
ATOM 633 C C . GLU A 1 78 ? 8.259 -7.000 -7.728 1.00 88.44 78 GLU A C 1
ATOM 635 O O . GLU A 1 78 ? 7.193 -6.439 -7.984 1.00 88.44 78 GLU A O 1
ATOM 640 N N . VAL A 1 79 ? 9.435 -6.386 -7.831 1.00 88.25 79 VAL A N 1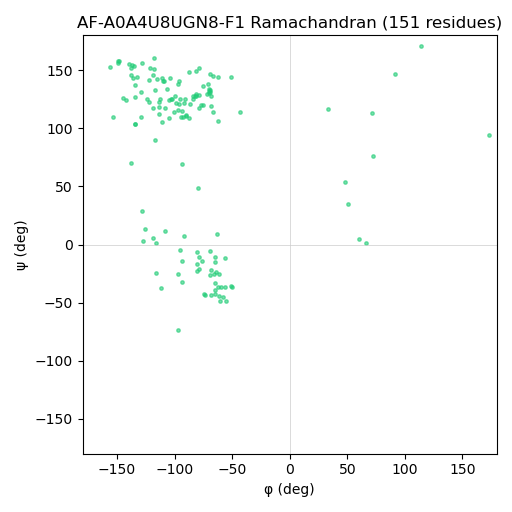
ATOM 641 C CA . VAL A 1 79 ? 9.590 -5.039 -8.370 1.00 88.25 79 VAL A CA 1
ATOM 642 C C . VAL A 1 79 ? 10.365 -5.126 -9.671 1.00 88.25 79 VAL A C 1
ATOM 644 O O . VAL A 1 79 ? 11.496 -5.609 -9.698 1.00 88.25 79 VAL A O 1
ATOM 647 N N . LEU A 1 80 ? 9.763 -4.624 -10.745 1.00 88.50 80 LEU A N 1
ATOM 648 C CA . LEU A 1 80 ? 10.298 -4.676 -12.098 1.00 88.50 80 LEU A CA 1
ATOM 649 C C . LEU A 1 80 ? 10.537 -3.270 -12.668 1.00 88.50 80 LEU A C 1
ATOM 651 O O . LEU A 1 80 ? 9.760 -2.352 -12.415 1.00 88.50 80 LEU A O 1
ATOM 655 N N . PRO A 1 81 ? 11.580 -3.072 -13.493 1.00 87.06 81 PRO A N 1
ATOM 656 C CA . PRO A 1 81 ? 11.837 -1.783 -14.138 1.00 87.06 81 PRO A CA 1
ATOM 657 C C . PRO A 1 81 ? 10.929 -1.550 -15.360 1.00 87.06 81 PRO A C 1
ATOM 659 O O . PRO A 1 81 ? 10.909 -0.464 -15.935 1.00 87.06 81 PRO A O 1
ATOM 662 N N . LYS A 1 82 ? 10.206 -2.584 -15.807 1.00 87.44 82 LYS A N 1
ATOM 663 C CA . LYS A 1 82 ? 9.320 -2.562 -16.975 1.00 87.44 82 LYS A CA 1
ATOM 664 C C . LYS A 1 82 ? 8.033 -3.313 -16.661 1.00 87.44 82 LYS A C 1
ATOM 666 O O . LYS A 1 82 ? 8.077 -4.314 -15.954 1.00 87.44 82 LYS A O 1
ATOM 671 N N . LEU A 1 83 ? 6.925 -2.846 -17.234 1.00 86.31 83 LEU A N 1
ATOM 672 C CA . LEU A 1 83 ? 5.614 -3.468 -17.080 1.00 86.31 83 LEU A CA 1
ATOM 673 C C . LEU A 1 83 ? 5.581 -4.835 -17.793 1.00 86.31 83 LEU A C 1
ATOM 675 O O . LEU A 1 83 ? 5.774 -4.881 -19.014 1.00 86.31 83 LEU A O 1
ATOM 679 N N . PRO A 1 84 ? 5.345 -5.946 -17.078 1.00 84.25 84 PRO A N 1
ATOM 680 C CA . PRO A 1 84 ? 5.040 -7.232 -17.701 1.00 84.25 84 PRO A CA 1
ATOM 681 C C . PRO A 1 84 ? 3.653 -7.210 -18.367 1.00 84.25 84 PRO A C 1
ATOM 683 O O . PRO A 1 84 ? 2.729 -6.574 -17.877 1.00 84.25 84 PRO A O 1
ATOM 686 N N . LYS A 1 85 ? 3.483 -7.940 -19.478 1.00 78.69 85 LYS A N 1
ATOM 687 C CA . LYS A 1 85 ? 2.234 -7.919 -20.270 1.00 78.69 85 LYS A CA 1
ATOM 688 C C . LYS A 1 85 ? 1.026 -8.572 -19.582 1.00 78.69 85 LYS A C 1
ATOM 690 O O . LYS A 1 85 ? -0.098 -8.205 -19.888 1.00 78.69 85 LYS A O 1
ATOM 695 N N . ASN A 1 86 ? 1.261 -9.519 -18.670 1.00 82.62 86 ASN A N 1
ATOM 696 C CA . ASN A 1 86 ? 0.220 -10.389 -18.104 1.00 82.62 86 ASN A CA 1
ATOM 697 C C . ASN A 1 86 ? 0.227 -10.394 -16.566 1.00 82.62 86 ASN A C 1
ATOM 699 O O . ASN A 1 86 ? -0.076 -11.416 -15.956 1.00 82.62 86 ASN A O 1
ATOM 703 N N . ARG A 1 87 ? 0.656 -9.303 -15.921 1.00 83.62 87 ARG A N 1
ATOM 704 C CA . ARG A 1 87 ? 0.616 -9.198 -14.455 1.00 83.62 87 ARG A CA 1
ATOM 705 C C . ARG A 1 87 ? 0.025 -7.866 -14.037 1.00 83.62 87 ARG A C 1
ATOM 707 O O . ARG A 1 87 ? 0.268 -6.845 -14.678 1.00 83.62 87 ARG A O 1
ATOM 714 N N . LEU A 1 88 ? -0.721 -7.892 -12.940 1.00 87.12 88 LEU A N 1
ATOM 715 C CA . LEU A 1 88 ? -1.218 -6.688 -12.300 1.00 87.12 88 LEU A CA 1
ATOM 716 C C . LEU A 1 88 ? -0.074 -6.052 -11.512 1.00 87.12 88 LEU A C 1
ATOM 718 O O . LEU A 1 88 ? 0.491 -6.682 -10.619 1.00 87.12 88 LEU A O 1
ATOM 722 N N . CYS A 1 89 ? 0.285 -4.817 -11.850 1.00 89.56 89 CYS A N 1
ATOM 723 C CA . CYS A 1 89 ? 1.361 -4.106 -11.171 1.00 89.56 89 CYS A CA 1
ATOM 724 C C . CYS A 1 89 ? 0.970 -2.650 -10.912 1.00 89.56 89 CYS A C 1
ATOM 726 O O . CYS A 1 89 ? 0.199 -2.055 -11.662 1.00 89.56 89 CYS A O 1
ATOM 728 N N . ILE A 1 90 ? 1.536 -2.075 -9.857 1.00 90.12 90 ILE A N 1
ATOM 729 C CA . ILE A 1 90 ? 1.393 -0.669 -9.489 1.00 90.12 90 ILE A CA 1
ATOM 730 C C . ILE A 1 90 ? 2.662 0.061 -9.915 1.00 90.12 90 ILE A C 1
ATOM 732 O O . ILE A 1 90 ? 3.768 -0.325 -9.534 1.00 90.12 90 ILE A O 1
ATOM 736 N N . LYS A 1 91 ? 2.523 1.126 -10.698 1.00 90.25 91 LYS A N 1
ATOM 737 C CA . LYS A 1 91 ? 3.637 1.983 -11.087 1.00 90.25 91 LYS A CA 1
ATOM 738 C C . LYS A 1 91 ? 3.920 2.979 -9.968 1.00 90.25 91 LYS A C 1
ATOM 740 O O . LYS A 1 91 ? 3.037 3.711 -9.543 1.00 90.25 91 LYS A O 1
ATOM 745 N N . THR A 1 92 ? 5.169 3.055 -9.530 1.00 88.31 92 THR A N 1
ATOM 746 C CA . THR A 1 92 ? 5.619 4.029 -8.529 1.00 88.31 92 THR A CA 1
ATOM 747 C C . THR A 1 92 ? 6.961 4.627 -8.928 1.00 88.31 92 THR A C 1
ATOM 749 O O . THR A 1 92 ? 7.750 4.020 -9.655 1.00 88.31 92 THR A O 1
ATOM 752 N N . LYS A 1 93 ? 7.240 5.838 -8.451 1.00 86.38 93 LYS A N 1
ATOM 753 C CA . LYS A 1 93 ? 8.539 6.492 -8.600 1.00 86.38 93 LYS A CA 1
ATOM 754 C C . LYS A 1 93 ? 9.130 6.707 -7.209 1.00 86.38 93 LYS A C 1
ATOM 756 O O . LYS A 1 93 ? 8.845 7.733 -6.590 1.00 86.38 93 LYS A O 1
ATOM 761 N N . PRO A 1 94 ? 9.908 5.744 -6.688 1.00 74.75 94 PRO A N 1
ATOM 762 C CA . PRO A 1 94 ? 10.422 5.851 -5.339 1.00 74.75 94 PRO A CA 1
ATOM 763 C C . PRO A 1 94 ? 11.430 7.005 -5.239 1.00 74.75 94 PRO A C 1
ATOM 765 O O . PRO A 1 94 ? 12.181 7.267 -6.187 1.00 74.75 94 PRO A O 1
ATOM 768 N N . PRO A 1 95 ? 11.469 7.701 -4.096 1.00 72.94 95 PRO A N 1
ATOM 769 C CA . PRO A 1 95 ? 12.485 8.698 -3.821 1.00 72.94 95 PRO A CA 1
ATOM 770 C C . PRO A 1 95 ? 13.884 8.075 -3.799 1.00 72.94 95 PRO A C 1
ATOM 772 O O . PRO A 1 95 ? 14.077 6.972 -3.294 1.00 72.94 95 PRO A O 1
ATOM 775 N N . LEU A 1 96 ? 14.880 8.819 -4.282 1.00 66.62 96 LEU A N 1
ATOM 776 C CA . LEU A 1 96 ? 16.259 8.336 -4.460 1.00 66.62 96 LEU A CA 1
ATOM 777 C C . LEU A 1 96 ? 16.991 7.980 -3.150 1.00 66.62 96 LEU A C 1
ATOM 779 O O . LEU A 1 96 ? 18.083 7.420 -3.196 1.00 66.62 96 LEU A O 1
ATOM 783 N N . TYR A 1 97 ? 16.424 8.329 -1.994 1.00 66.25 97 TYR A N 1
ATOM 784 C CA . TYR A 1 97 ? 17.043 8.141 -0.681 1.00 66.25 97 TYR A CA 1
ATOM 785 C C . TYR A 1 97 ? 16.644 6.833 0.018 1.00 66.25 97 TYR A C 1
ATOM 787 O O . TYR A 1 97 ? 17.322 6.435 0.965 1.00 66.25 97 TYR A O 1
ATOM 795 N N . TYR A 1 98 ? 15.601 6.135 -0.439 1.00 62.56 98 TYR A N 1
ATOM 796 C CA . TYR A 1 98 ? 15.212 4.852 0.147 1.00 62.56 98 TYR A CA 1
ATOM 797 C C . TYR A 1 98 ? 15.933 3.698 -0.552 1.00 62.56 98 TYR A C 1
ATOM 799 O O . TYR A 1 98 ? 15.692 3.423 -1.725 1.00 62.56 98 TYR A O 1
ATOM 807 N N . ARG A 1 99 ? 16.849 3.035 0.169 1.00 63.56 99 ARG A N 1
ATOM 808 C CA . ARG A 1 99 ? 17.597 1.874 -0.346 1.00 63.56 99 ARG A CA 1
ATOM 809 C C . ARG A 1 99 ? 16.953 0.535 -0.012 1.00 63.56 99 ARG A C 1
ATOM 811 O O . ARG A 1 99 ? 17.047 -0.372 -0.830 1.00 63.56 99 ARG A O 1
ATOM 818 N N . ASP A 1 100 ? 16.282 0.430 1.133 1.00 71.31 100 ASP A N 1
ATOM 819 C CA . ASP A 1 100 ? 15.824 -0.863 1.661 1.00 71.31 100 ASP A CA 1
ATOM 820 C C . ASP A 1 100 ? 14.360 -1.174 1.316 1.00 71.31 100 ASP A C 1
ATOM 822 O O . ASP A 1 100 ? 13.975 -2.340 1.201 1.00 71.31 100 ASP A O 1
ATOM 826 N N . PHE A 1 101 ? 13.544 -0.141 1.088 1.00 77.50 101 PHE A N 1
ATOM 827 C CA . PHE A 1 101 ? 12.123 -0.275 0.773 1.00 77.50 101 PHE A CA 1
ATOM 828 C C . PHE A 1 101 ? 11.670 0.699 -0.314 1.00 77.50 101 PHE A C 1
ATOM 830 O O . PHE A 1 101 ? 12.256 1.761 -0.508 1.00 77.50 101 PHE A O 1
ATOM 837 N N . ILE A 1 102 ? 10.599 0.335 -1.015 1.00 80.69 102 ILE A N 1
ATOM 838 C CA . ILE A 1 102 ? 9.975 1.162 -2.048 1.00 80.69 102 ILE A CA 1
ATOM 839 C C . ILE A 1 102 ? 8.681 1.744 -1.482 1.00 80.69 102 ILE A C 1
ATOM 841 O O . ILE A 1 102 ? 7.714 1.002 -1.299 1.00 80.69 102 ILE A O 1
ATOM 845 N N . PRO A 1 103 ? 8.624 3.059 -1.199 1.00 78.56 103 PRO A N 1
ATOM 846 C CA . PRO A 1 103 ? 7.383 3.673 -0.763 1.00 78.56 103 PRO A CA 1
ATOM 847 C C . PRO A 1 103 ? 6.379 3.714 -1.919 1.00 78.56 103 PRO A C 1
ATOM 849 O O . PRO A 1 103 ? 6.679 4.142 -3.040 1.00 78.56 103 PRO A O 1
ATOM 852 N N . LEU A 1 104 ? 5.153 3.295 -1.624 1.00 85.00 104 LEU A N 1
ATOM 853 C CA . LEU A 1 104 ? 4.009 3.405 -2.521 1.00 85.00 104 LEU A CA 1
ATOM 854 C C . LEU A 1 104 ? 3.260 4.703 -2.204 1.00 85.00 104 LEU A C 1
ATOM 856 O O . LEU A 1 104 ? 2.169 4.677 -1.649 1.00 85.00 104 LEU A O 1
ATOM 860 N N . VAL A 1 105 ? 3.883 5.843 -2.524 1.00 79.38 105 VAL A N 1
ATOM 861 C CA . VAL A 1 105 ? 3.458 7.195 -2.098 1.00 79.38 105 VAL A CA 1
ATOM 862 C C . VAL A 1 105 ? 1.978 7.487 -2.389 1.00 79.38 105 VAL A C 1
ATOM 864 O O . VAL A 1 105 ? 1.306 8.129 -1.590 1.00 79.38 105 VAL A O 1
ATOM 867 N N . GLU A 1 106 ? 1.439 6.988 -3.503 1.00 80.69 106 GLU A N 1
ATOM 868 C CA . GLU A 1 106 ? 0.033 7.205 -3.887 1.00 80.69 106 GLU A CA 1
ATOM 869 C C . GLU A 1 106 ? -0.976 6.494 -2.970 1.00 80.69 106 GLU A C 1
ATOM 871 O O . GLU A 1 106 ? -2.133 6.899 -2.890 1.00 80.69 106 GLU A O 1
ATOM 876 N N . ILE A 1 107 ? -0.541 5.452 -2.261 1.00 85.75 107 ILE A N 1
ATOM 877 C CA . ILE A 1 107 ? -1.378 4.629 -1.382 1.00 85.75 107 ILE A CA 1
ATOM 878 C C . ILE A 1 107 ? -0.816 4.528 0.038 1.00 85.75 107 ILE A C 1
ATOM 880 O O . ILE A 1 107 ? -1.263 3.690 0.813 1.00 85.75 107 ILE A O 1
ATOM 884 N N . GLU A 1 108 ? 0.154 5.370 0.404 1.00 84.19 108 GLU A N 1
ATOM 885 C CA . GLU A 1 108 ? 0.694 5.409 1.767 1.00 84.19 108 GLU A CA 1
ATOM 886 C C . GLU A 1 108 ? -0.233 6.168 2.726 1.00 84.19 108 GLU A C 1
ATOM 888 O O . GLU A 1 108 ? -0.130 5.967 3.928 1.00 84.19 108 GLU A O 1
ATOM 893 N N . ARG A 1 109 ? -1.122 7.041 2.228 1.00 87.06 109 ARG A N 1
ATOM 894 C CA . ARG A 1 109 ? -2.010 7.877 3.055 1.00 87.06 109 ARG A CA 1
ATOM 895 C C . ARG A 1 109 ? -3.471 7.481 2.868 1.00 87.06 109 ARG A C 1
ATOM 897 O O . ARG A 1 109 ? -4.044 7.723 1.806 1.00 87.06 109 ARG A O 1
ATOM 904 N N . TYR A 1 110 ? -4.081 6.923 3.910 1.00 87.06 110 TYR A N 1
ATOM 905 C CA . TYR A 1 110 ? -5.531 6.749 3.993 1.00 87.06 110 TYR A CA 1
ATOM 906 C C . TYR A 1 110 ? -6.161 7.973 4.653 1.00 87.06 110 TYR A C 1
ATOM 908 O O . TYR A 1 110 ? -5.957 8.199 5.842 1.00 87.06 110 TYR A O 1
ATOM 916 N N . PHE A 1 111 ? -6.901 8.769 3.885 1.00 86.00 111 PHE A N 1
ATOM 917 C CA . PHE A 1 111 ? -7.552 9.976 4.392 1.00 86.00 111 PHE A CA 1
ATOM 918 C C . PHE A 1 111 ? -8.864 9.635 5.094 1.00 86.00 111 PHE A C 1
ATOM 920 O O . PHE A 1 111 ? -9.723 8.974 4.510 1.00 86.00 111 PHE A O 1
ATOM 927 N N . ALA A 1 112 ? -9.020 10.124 6.321 1.00 85.00 112 ALA A N 1
ATOM 928 C CA . ALA A 1 112 ? -10.214 9.944 7.137 1.00 85.00 112 ALA A CA 1
ATOM 929 C C . ALA A 1 112 ? -10.404 11.164 8.053 1.00 85.00 112 ALA A C 1
ATOM 931 O O . ALA A 1 112 ? -9.424 11.841 8.365 1.00 85.00 112 ALA A O 1
ATOM 932 N N . PRO A 1 113 ? -11.630 11.455 8.522 1.00 85.81 113 PRO A N 1
ATOM 933 C CA . PRO A 1 113 ? -11.856 12.507 9.508 1.00 85.81 113 PRO A CA 1
ATOM 934 C C . PRO A 1 113 ? -10.930 12.346 10.724 1.00 85.81 113 PRO A C 1
ATOM 936 O O . PRO A 1 113 ? -10.716 11.216 11.164 1.00 85.81 113 PRO A O 1
ATOM 939 N N . PRO A 1 114 ? -10.435 13.434 11.340 1.00 81.94 114 PRO A N 1
ATOM 940 C CA . PRO A 1 114 ? -9.359 13.351 12.331 1.00 81.94 114 PRO A CA 1
ATOM 941 C C . PRO A 1 114 ? -9.654 12.417 13.516 1.00 81.94 114 PRO A C 1
ATOM 943 O O . PRO A 1 114 ? -8.778 11.679 13.957 1.00 81.94 114 PRO A O 1
ATOM 946 N N . LYS A 1 115 ? -10.906 12.361 13.996 1.00 83.94 115 LYS A N 1
ATOM 947 C CA . LYS A 1 115 ? -11.312 11.415 15.058 1.00 83.94 115 LYS A CA 1
ATOM 948 C C . LYS A 1 115 ? -11.229 9.950 14.621 1.00 83.94 115 LYS A C 1
ATOM 950 O O . LYS A 1 115 ? -10.863 9.084 15.413 1.00 83.94 115 LYS A O 1
ATOM 955 N N . GLU A 1 116 ? -11.600 9.668 13.377 1.00 85.31 116 GLU A N 1
ATOM 956 C CA . GLU A 1 116 ? -11.554 8.323 12.806 1.00 85.31 116 GLU A CA 1
ATOM 957 C C . GLU A 1 116 ? -10.110 7.917 12.505 1.00 85.31 116 GLU A C 1
ATOM 959 O O . GLU A 1 116 ? -9.701 6.820 12.879 1.00 85.31 116 GLU A O 1
ATOM 964 N N . ALA A 1 117 ? -9.318 8.825 11.927 1.00 83.00 117 ALA A N 1
ATOM 965 C CA . ALA A 1 117 ? -7.891 8.625 11.708 1.00 83.00 117 ALA A CA 1
ATOM 966 C C . ALA A 1 117 ? -7.175 8.295 13.026 1.00 83.00 117 ALA A C 1
ATOM 968 O O . ALA A 1 117 ? -6.497 7.272 13.095 1.00 83.00 117 ALA A O 1
ATOM 969 N N . GLN A 1 118 ? -7.415 9.073 14.090 1.00 82.19 118 GLN A N 1
ATOM 970 C CA . GLN A 1 118 ? -6.876 8.795 15.425 1.00 82.19 118 GLN A CA 1
ATOM 971 C C . GLN A 1 118 ? -7.304 7.412 15.932 1.00 82.19 118 GLN A C 1
ATOM 973 O O . GLN A 1 118 ? -6.475 6.639 16.397 1.00 82.19 118 GLN A O 1
ATOM 978 N N . THR A 1 119 ? -8.582 7.056 15.780 1.00 87.12 119 THR A N 1
ATOM 979 C CA . THR A 1 119 ? -9.090 5.745 16.216 1.00 87.12 119 THR A CA 1
ATOM 980 C C . THR A 1 119 ? -8.390 4.597 15.483 1.00 87.12 119 THR A C 1
ATOM 982 O O . THR A 1 119 ? -7.997 3.611 16.100 1.00 87.12 119 THR A O 1
ATOM 985 N N . ILE A 1 120 ? -8.214 4.706 14.165 1.00 86.00 120 ILE A N 1
ATOM 986 C CA . ILE A 1 120 ? -7.518 3.694 13.361 1.00 86.00 120 ILE A CA 1
ATOM 987 C C . ILE A 1 120 ? -6.044 3.602 13.776 1.00 86.00 120 ILE A C 1
ATOM 989 O O . ILE A 1 120 ? -5.522 2.495 13.914 1.00 86.00 120 ILE A O 1
ATOM 993 N N . GLN A 1 121 ? -5.387 4.741 14.004 1.00 80.88 121 GLN A N 1
ATOM 994 C CA . GLN A 1 121 ? -4.002 4.798 14.474 1.00 80.88 121 GLN A CA 1
ATOM 995 C C . GLN A 1 121 ? -3.842 4.123 15.840 1.00 80.88 121 GLN A C 1
ATOM 997 O O . GLN A 1 121 ? -2.984 3.256 15.984 1.00 80.88 121 GLN A O 1
ATOM 1002 N N . ASP A 1 122 ? -4.706 4.438 16.808 1.00 82.44 122 ASP A N 1
ATOM 1003 C CA . ASP A 1 122 ? -4.687 3.836 18.146 1.00 82.44 122 ASP A CA 1
ATOM 1004 C C . ASP A 1 122 ? -4.867 2.312 18.079 1.00 82.44 122 ASP A C 1
ATOM 1006 O O . ASP A 1 122 ? -4.234 1.557 18.820 1.00 82.44 122 ASP A O 1
ATOM 1010 N N . LEU A 1 123 ? -5.703 1.832 17.153 1.00 85.81 123 LEU A N 1
ATOM 1011 C CA . LEU A 1 123 ? -5.871 0.402 16.922 1.00 85.81 123 LEU A CA 1
ATOM 1012 C C . LEU A 1 123 ? -4.621 -0.235 16.308 1.00 85.81 123 LEU A C 1
ATOM 1014 O O . LEU A 1 123 ? -4.228 -1.317 16.743 1.00 85.81 123 LEU A O 1
ATOM 1018 N N . LEU A 1 124 ? -3.997 0.404 15.320 1.00 82.56 124 LEU A N 1
ATOM 1019 C CA . LEU A 1 124 ? -2.788 -0.101 14.659 1.00 82.56 124 LEU A CA 1
ATOM 1020 C C . LEU A 1 124 ? -1.513 0.067 15.498 1.00 82.56 124 LEU A C 1
ATOM 1022 O O . LEU A 1 124 ? -0.510 -0.580 15.207 1.00 82.56 124 LEU A O 1
ATOM 1026 N N . ALA A 1 125 ? -1.549 0.873 16.563 1.00 80.31 125 ALA A N 1
ATOM 1027 C CA . ALA A 1 125 ? -0.463 0.973 17.535 1.00 80.31 125 ALA A CA 1
ATOM 1028 C C . ALA A 1 125 ? -0.235 -0.344 18.302 1.00 80.31 125 ALA A C 1
ATOM 1030 O O . ALA A 1 125 ? 0.869 -0.598 18.787 1.00 80.31 125 ALA A O 1
ATOM 1031 N N . ASN A 1 126 ? -1.253 -1.208 18.395 1.00 81.44 126 ASN A N 1
ATOM 1032 C CA . ASN A 1 126 ? -1.085 -2.560 18.916 1.00 81.44 126 ASN A CA 1
ATOM 1033 C C . ASN A 1 126 ? -0.477 -3.469 17.827 1.00 81.44 126 ASN A C 1
ATOM 1035 O O . ASN A 1 126 ? -1.146 -3.722 16.823 1.00 81.44 126 ASN A O 1
ATOM 1039 N N . PRO A 1 127 ? 0.728 -4.039 18.031 1.00 76.81 127 PRO A N 1
ATOM 1040 C CA . PRO A 1 127 ? 1.419 -4.842 17.018 1.00 76.81 127 PRO A CA 1
ATOM 1041 C C . PRO A 1 127 ? 0.700 -6.149 16.645 1.00 76.81 127 PRO A C 1
ATOM 1043 O O . PRO A 1 127 ? 1.033 -6.759 15.628 1.00 76.81 127 PRO A O 1
ATOM 1046 N N . ASN A 1 128 ? -0.272 -6.593 17.449 1.00 81.94 128 ASN A N 1
ATOM 1047 C CA . ASN A 1 128 ? -1.090 -7.766 17.141 1.00 81.94 128 ASN A CA 1
ATOM 1048 C C . ASN A 1 128 ? -2.217 -7.442 16.150 1.00 81.94 128 ASN A C 1
ATOM 1050 O O . ASN A 1 128 ? -2.699 -8.338 15.457 1.00 81.94 128 ASN A O 1
ATOM 1054 N N . ASN A 1 129 ? -2.632 -6.178 16.055 1.00 82.44 129 ASN A N 1
ATOM 1055 C CA . ASN A 1 129 ? -3.674 -5.760 15.127 1.00 82.44 129 ASN A CA 1
ATOM 1056 C C . ASN A 1 129 ? -3.111 -5.618 13.709 1.00 82.44 129 ASN A C 1
ATOM 1058 O O . ASN A 1 129 ? -1.931 -5.343 13.497 1.00 82.44 129 ASN A O 1
ATOM 1062 N N . GLN A 1 130 ? -3.971 -5.821 12.715 1.00 81.81 130 GLN A N 1
ATOM 1063 C CA . GLN A 1 130 ? -3.617 -5.700 11.301 1.00 81.81 130 GLN A CA 1
ATOM 1064 C C . GLN A 1 130 ? -4.708 -4.925 10.578 1.00 81.81 130 GLN A C 1
ATOM 1066 O O . GLN A 1 130 ? -5.860 -4.960 10.999 1.00 81.81 130 GLN A O 1
ATOM 1071 N N . ALA A 1 131 ? -4.383 -4.253 9.480 1.00 85.88 131 ALA A N 1
ATOM 1072 C CA . ALA A 1 131 ? -5.391 -3.664 8.608 1.00 85.88 131 ALA A CA 1
ATOM 1073 C C . ALA A 1 131 ? -5.459 -4.405 7.276 1.00 85.88 131 ALA A C 1
ATOM 1075 O O . ALA A 1 131 ? -4.433 -4.788 6.714 1.00 85.88 131 ALA A O 1
ATOM 1076 N N . ILE A 1 132 ? -6.683 -4.579 6.784 1.00 86.94 132 ILE A N 1
ATOM 1077 C CA . ILE A 1 132 ? -6.982 -4.968 5.414 1.00 86.94 132 ILE A CA 1
ATOM 1078 C C . ILE A 1 132 ? -7.291 -3.684 4.653 1.00 86.94 132 ILE A C 1
ATOM 1080 O O . ILE A 1 132 ? -8.255 -2.984 4.963 1.00 86.94 132 ILE A O 1
ATOM 1084 N N . VAL A 1 133 ? -6.454 -3.371 3.677 1.00 88.38 133 VAL A N 1
ATOM 1085 C CA . VAL A 1 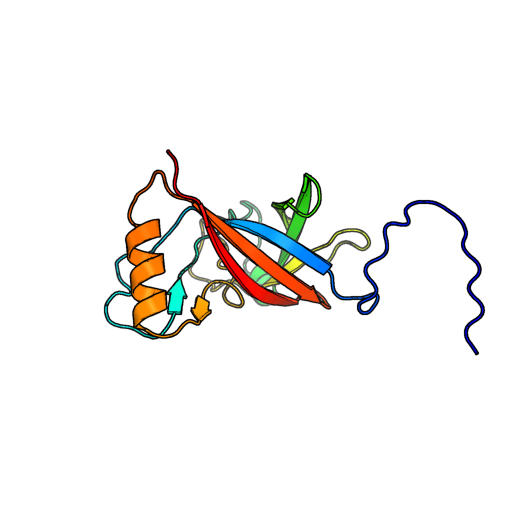133 ? -6.589 -2.199 2.816 1.00 88.38 133 VAL A CA 1
ATOM 1086 C C . VAL A 1 133 ? -7.131 -2.662 1.484 1.00 88.38 133 VAL A C 1
ATOM 1088 O O . VAL A 1 133 ? -6.522 -3.516 0.846 1.00 88.38 133 VAL A O 1
ATOM 1091 N N . THR A 1 134 ? -8.237 -2.086 1.041 1.00 88.69 134 THR A N 1
ATOM 1092 C CA . THR A 1 134 ? -8.756 -2.332 -0.301 1.00 88.69 134 THR A CA 1
ATOM 1093 C C . THR A 1 134 ? -8.247 -1.236 -1.220 1.00 88.69 134 THR A C 1
ATOM 1095 O O . THR A 1 134 ? -8.435 -0.042 -0.965 1.00 88.69 134 THR A O 1
ATOM 1098 N N . LEU A 1 135 ? -7.599 -1.645 -2.303 1.00 87.94 135 LEU A N 1
ATOM 1099 C CA . LEU A 1 135 ? -7.111 -0.782 -3.363 1.00 87.94 135 LEU A CA 1
ATOM 1100 C C . LEU A 1 135 ? -7.948 -0.989 -4.618 1.00 87.94 135 LEU A C 1
ATOM 1102 O O . LEU A 1 135 ? -8.275 -2.113 -4.984 1.00 87.94 135 LEU A O 1
ATOM 1106 N N . LYS A 1 136 ? -8.231 0.105 -5.316 1.00 88.75 136 LYS A N 1
ATOM 1107 C CA . LYS A 1 136 ? -8.690 0.078 -6.700 1.00 88.75 136 LYS A CA 1
ATOM 1108 C C . LYS A 1 136 ? -7.500 0.353 -7.605 1.00 88.75 136 LYS A C 1
ATOM 1110 O O . LYS A 1 136 ? -6.870 1.405 -7.475 1.00 88.75 136 LYS A O 1
ATOM 1115 N N . ILE A 1 137 ? -7.213 -0.575 -8.513 1.00 88.06 137 ILE A N 1
ATOM 1116 C CA . ILE A 1 137 ? -6.084 -0.482 -9.440 1.00 88.06 137 ILE A CA 1
ATOM 1117 C C . ILE A 1 137 ? -6.612 -0.321 -10.858 1.00 88.06 137 ILE A C 1
ATOM 1119 O O . ILE A 1 137 ? -7.421 -1.123 -11.318 1.00 88.06 137 ILE A O 1
ATOM 1123 N N . PHE A 1 138 ? -6.169 0.730 -11.543 1.00 85.31 138 PHE A N 1
ATOM 1124 C CA . PHE A 1 138 ? -6.548 1.044 -12.919 1.00 85.31 138 PHE A CA 1
ATOM 1125 C C . PHE A 1 138 ? -5.355 1.667 -13.642 1.00 85.31 138 PHE A C 1
ATOM 1127 O O . PHE A 1 138 ? -4.813 2.662 -13.160 1.00 85.31 138 PHE A O 1
ATOM 1134 N N . GLN A 1 139 ? -4.960 1.108 -14.793 1.00 86.50 139 GLN A N 1
ATOM 1135 C CA . GLN A 1 139 ? -3.803 1.583 -15.575 1.00 86.50 139 GLN A CA 1
ATOM 1136 C C . GLN A 1 139 ? -2.561 1.796 -14.695 1.00 86.50 139 GLN A C 1
ATOM 1138 O O . GLN A 1 139 ? -2.008 2.894 -14.611 1.00 86.50 139 GLN A O 1
ATOM 1143 N N . GLU A 1 140 ? -2.200 0.749 -13.947 1.00 87.12 140 GLU A N 1
ATOM 1144 C CA . GLU A 1 140 ? -1.060 0.709 -13.023 1.00 87.12 140 GLU A CA 1
ATOM 1145 C C . GLU A 1 140 ? -1.089 1.739 -11.880 1.00 87.12 140 GLU A C 1
ATOM 1147 O O . GLU A 1 140 ? -0.146 1.810 -11.094 1.00 87.12 140 GLU A O 1
ATOM 1152 N N . LYS A 1 141 ? -2.157 2.526 -11.742 1.00 87.06 141 LYS A N 1
ATOM 1153 C CA . LYS A 1 141 ? -2.351 3.454 -10.628 1.00 87.06 141 LYS A CA 1
ATOM 1154 C C . LYS A 1 141 ? -3.218 2.806 -9.575 1.00 87.06 141 LYS A C 1
ATOM 1156 O O . LYS A 1 141 ? -4.225 2.180 -9.907 1.00 87.06 141 LYS A O 1
ATOM 1161 N N . ALA A 1 142 ? -2.850 2.994 -8.317 1.00 89.44 142 ALA A N 1
ATOM 1162 C CA . ALA A 1 142 ? -3.590 2.461 -7.189 1.00 89.44 142 ALA A CA 1
ATOM 1163 C C . ALA A 1 142 ? -4.171 3.595 -6.348 1.00 89.44 142 ALA A C 1
ATOM 1165 O O . ALA A 1 142 ? -3.539 4.628 -6.142 1.00 89.44 142 ALA A O 1
ATOM 1166 N N . ARG A 1 143 ? -5.383 3.384 -5.842 1.00 89.12 143 ARG A N 1
ATOM 1167 C CA . ARG A 1 143 ? -6.025 4.274 -4.876 1.00 89.12 143 ARG A CA 1
ATOM 1168 C C . ARG A 1 143 ? -6.645 3.447 -3.763 1.00 89.12 143 ARG A C 1
ATOM 1170 O O . ARG A 1 143 ? -7.314 2.457 -4.046 1.00 89.12 143 ARG A O 1
ATOM 1177 N N . ILE A 1 144 ? -6.482 3.891 -2.521 1.00 88.31 144 ILE A N 1
ATOM 1178 C CA . ILE A 1 144 ? -7.189 3.300 -1.384 1.00 88.31 144 ILE A CA 1
ATOM 1179 C C . ILE A 1 144 ? -8.673 3.653 -1.470 1.00 88.31 144 ILE A C 1
ATOM 1181 O O . ILE A 1 144 ? -9.037 4.816 -1.666 1.00 88.31 144 ILE A O 1
ATOM 1185 N N . VAL A 1 145 ? -9.520 2.642 -1.332 1.00 89.19 145 VAL A N 1
ATOM 1186 C CA . VAL A 1 145 ? -10.982 2.778 -1.348 1.00 89.19 145 VAL A CA 1
ATOM 1187 C C . VAL A 1 145 ? -11.619 2.382 -0.023 1.00 89.19 145 VAL A C 1
ATOM 1189 O O . VAL A 1 145 ? -12.704 2.867 0.272 1.00 89.19 145 VAL A O 1
ATOM 1192 N N . ASP A 1 146 ? -10.955 1.536 0.763 1.00 88.06 146 ASP A N 1
ATOM 1193 C CA . ASP A 1 146 ? -11.433 1.098 2.073 1.00 88.06 146 ASP A CA 1
ATOM 1194 C C . ASP A 1 146 ? -10.253 0.651 2.946 1.00 88.06 146 ASP A C 1
ATOM 1196 O O . ASP A 1 146 ? -9.223 0.200 2.431 1.00 88.06 146 ASP A O 1
ATOM 1200 N N . LEU A 1 147 ? -10.415 0.759 4.263 1.00 87.88 147 LEU A N 1
ATOM 1201 C CA . LEU A 1 147 ? -9.473 0.254 5.255 1.00 87.88 147 LEU A CA 1
ATOM 1202 C C . LEU A 1 147 ? -10.241 -0.313 6.447 1.00 87.88 147 LEU A C 1
ATOM 1204 O O . LEU A 1 147 ? -11.007 0.386 7.104 1.00 87.88 147 LEU A O 1
ATOM 1208 N N . LYS A 1 148 ? -9.974 -1.578 6.776 1.00 88.19 148 LYS A N 1
ATOM 1209 C CA . LYS A 1 148 ? -10.579 -2.270 7.919 1.00 88.19 148 LYS A CA 1
ATOM 1210 C C . LYS A 1 148 ? -9.511 -2.775 8.866 1.00 88.19 148 LYS A C 1
ATOM 1212 O O . LYS A 1 148 ? -8.662 -3.567 8.470 1.00 88.19 148 LYS A O 1
ATOM 1217 N N . VAL A 1 149 ? -9.575 -2.365 10.130 1.00 85.62 149 VAL A N 1
ATOM 1218 C CA . VAL A 1 149 ? -8.672 -2.881 11.164 1.00 85.62 149 VAL A CA 1
ATOM 1219 C C . VAL A 1 149 ? -9.247 -4.159 11.769 1.00 85.62 149 VAL A C 1
ATOM 1221 O O . VAL A 1 149 ? -10.333 -4.167 12.346 1.00 85.62 149 VAL A O 1
ATOM 1224 N N . MET A 1 150 ? -8.486 -5.238 11.661 1.00 82.94 150 MET A N 1
ATOM 1225 C CA . MET A 1 150 ? -8.744 -6.534 12.265 1.00 82.94 150 MET A CA 1
ATOM 1226 C C . MET A 1 150 ? -8.021 -6.602 13.610 1.00 82.94 150 MET A C 1
ATOM 1228 O O . MET A 1 150 ? -6.789 -6.570 13.678 1.00 82.94 150 MET A O 1
ATOM 1232 N N . LYS A 1 151 ? -8.798 -6.694 14.692 1.00 78.50 151 LYS A N 1
ATOM 1233 C CA . LYS A 1 151 ? -8.262 -6.938 16.032 1.00 78.50 151 LYS A CA 1
ATOM 1234 C C . LYS A 1 151 ? -7.940 -8.419 16.176 1.00 78.50 151 LYS A C 1
ATOM 1236 O O . LYS A 1 151 ? -8.811 -9.251 15.920 1.00 78.50 151 LYS A O 1
ATOM 1241 N N . TYR A 1 152 ? -6.727 -8.744 16.609 1.00 64.19 152 TYR A N 1
ATOM 1242 C CA . TYR A 1 152 ? -6.446 -10.108 17.050 1.00 64.19 152 TYR A CA 1
ATOM 1243 C C . TYR A 1 152 ? -7.151 -10.329 18.396 1.00 64.19 152 TYR A C 1
ATOM 1245 O O . TYR A 1 152 ? -7.059 -9.469 19.275 1.00 64.19 152 TYR A O 1
ATOM 1253 N N . LYS A 1 153 ? -7.916 -11.419 18.513 1.00 52.25 153 LYS A N 1
ATOM 1254 C CA . LYS A 1 153 ? -8.551 -11.830 19.775 1.00 52.25 153 LYS A CA 1
ATOM 1255 C C . LYS A 1 153 ? -7.532 -12.445 20.721 1.00 52.25 153 LYS A C 1
ATOM 1257 O O . LYS A 1 153 ? -6.639 -13.161 20.218 1.00 52.25 153 LYS A O 1
#

Solvent-accessible surface area (backbone atoms only — not comparable to full-atom values): 9301 Å² total; per-residue (Å²): 137,87,83,86,84,89,83,85,90,83,91,80,88,75,96,62,65,103,62,56,48,71,40,30,31,77,33,69,44,62,67,84,86,51,87,84,69,71,48,44,38,55,52,42,76,80,42,67,42,68,95,84,69,54,73,72,40,42,75,72,25,31,23,43,27,54,38,79,79,47,96,57,33,39,45,83,71,50,74,33,73,60,84,62,96,88,60,58,37,38,60,38,66,44,63,94,83,55,74,68,41,50,62,54,72,74,56,25,60,50,75,35,60,58,72,57,21,49,51,53,47,62,51,39,68,40,82,74,22,36,31,43,36,29,30,42,36,42,90,36,40,56,38,72,77,48,76,47,78,47,75,65,131

Secondary structure (DSSP, 8-state):
-------SS------S-TTEEEEEEEE----GGGTTS-SEEE-----BPPTT--HHHHHH-EEEEEEEEETTEEEEEEEESS--TTS-EEEE---TT-SSB---GGGSEEE--HHHHHHHHHHHTSTT-EEEEEEEEETTEEEEEEEEEE---